Protein AF-A0A6C1BPA2-F1 (afdb_monomer_lite)

Sequence (101 aa):
MISVEEVKEFLKNADIPDAEVQKAISLAYGRFVRLTNIAPDESNPQHRQALIILAVLELASFINLYYRQNNAEFIRTKELTAEVERLLNLTPKGAVIWQTI

Secon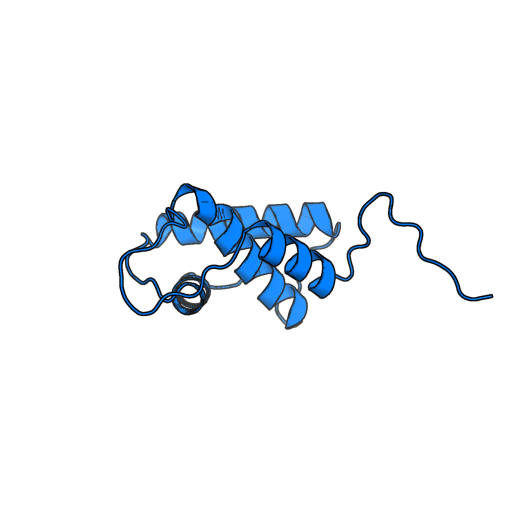dary structure (DSSP, 8-state):
---HHHHHHHHT---S-HHHHHHHHHHHHHHHHHHHSS---TTSHHHHHHHHHHHHHHTTTTS-----SSS-----HHHHHHHHHHHTTPPPTT-------

Radius of gyration: 14.93 Å; chains: 1; bounding box: 38×29×50 Å

Structure (mmCIF, N/CA/C/O backbone):
data_AF-A0A6C1BPA2-F1
#
_entry.id   AF-A0A6C1BPA2-F1
#
loop_
_atom_site.group_PDB
_atom_site.id
_atom_site.type_symbol
_atom_site.label_atom_id
_atom_site.label_alt_id
_atom_site.label_comp_id
_atom_site.label_asym_id
_atom_site.label_entity_id
_atom_site.label_seq_id
_atom_site.pdbx_PDB_ins_code
_atom_site.Cartn_x
_atom_site.Cartn_y
_atom_site.Cartn_z
_atom_site.occupancy
_atom_site.B_iso_or_equiv
_atom_site.auth_seq_id
_atom_site.auth_comp_id
_atom_site.auth_asym_id
_atom_site.auth_atom_id
_atom_site.pdbx_PDB_model_num
ATOM 1 N N . MET A 1 1 ? 6.851 9.181 0.665 1.00 80.50 1 MET A N 1
ATOM 2 C CA . MET A 1 1 ? 6.095 7.928 0.845 1.00 80.50 1 MET A CA 1
ATOM 3 C C . MET A 1 1 ? 4.632 8.315 0.924 1.00 80.50 1 MET A C 1
ATOM 5 O O . MET A 1 1 ? 4.382 9.447 1.325 1.00 80.50 1 MET A O 1
ATOM 9 N N . ILE A 1 2 ? 3.673 7.463 0.541 1.00 91.00 2 ILE A N 1
ATOM 10 C CA . ILE A 1 2 ? 2.253 7.802 0.777 1.00 91.00 2 ILE A CA 1
ATOM 11 C C . ILE A 1 2 ? 2.002 7.987 2.283 1.00 91.00 2 ILE A C 1
ATOM 13 O O . ILE A 1 2 ? 2.661 7.323 3.092 1.00 91.00 2 ILE A O 1
ATOM 17 N N . SER A 1 3 ? 1.110 8.901 2.656 1.00 93.25 3 SER A N 1
ATOM 18 C CA . SER A 1 3 ? 0.828 9.238 4.055 1.00 93.25 3 SER A CA 1
ATOM 19 C C . SER A 1 3 ? -0.328 8.423 4.643 1.00 93.25 3 SER A C 1
ATOM 21 O O . SER A 1 3 ? -1.109 7.792 3.928 1.00 93.25 3 SER A O 1
ATOM 23 N N . VAL A 1 4 ? -0.439 8.446 5.975 1.00 93.06 4 VAL A N 1
ATOM 24 C CA . VAL A 1 4 ? -1.571 7.856 6.705 1.00 93.06 4 VAL A CA 1
ATOM 25 C C . VAL A 1 4 ? -2.884 8.525 6.294 1.00 93.06 4 VAL A C 1
ATOM 27 O O . VAL A 1 4 ? -3.846 7.821 5.984 1.00 93.06 4 VAL A O 1
ATOM 30 N N . GLU A 1 5 ? -2.910 9.858 6.219 1.00 91.81 5 GLU A N 1
ATOM 31 C CA . GLU A 1 5 ? -4.064 10.640 5.765 1.00 91.81 5 GLU A CA 1
ATOM 32 C C . GLU A 1 5 ? -4.540 10.210 4.379 1.00 91.81 5 GLU A C 1
ATOM 34 O O . GLU A 1 5 ? -5.730 9.987 4.194 1.00 91.81 5 GLU A O 1
ATOM 39 N N . GLU A 1 6 ? -3.631 10.004 3.426 1.00 90.44 6 GLU A N 1
ATOM 40 C CA . GLU A 1 6 ? -3.996 9.617 2.057 1.00 90.44 6 GLU A CA 1
ATOM 41 C C . GLU A 1 6 ? -4.704 8.260 1.999 1.00 90.44 6 GLU A C 1
ATOM 43 O O . GLU A 1 6 ? -5.658 8.072 1.241 1.00 90.44 6 GLU A O 1
ATOM 48 N N . VAL A 1 7 ? -4.272 7.307 2.829 1.00 89.69 7 VAL A N 1
ATOM 49 C CA . VAL A 1 7 ? -4.921 5.993 2.932 1.00 89.69 7 VAL A CA 1
ATOM 50 C C . VAL A 1 7 ? -6.273 6.106 3.642 1.00 89.69 7 VAL A C 1
ATOM 52 O O . VAL A 1 7 ? -7.247 5.478 3.217 1.00 89.69 7 VAL A O 1
ATOM 55 N N . LYS A 1 8 ? -6.368 6.922 4.698 1.00 87.25 8 LYS A N 1
ATOM 56 C CA . LYS A 1 8 ? -7.624 7.162 5.427 1.00 87.25 8 LYS A CA 1
ATOM 57 C C . LYS A 1 8 ? -8.669 7.879 4.576 1.00 87.25 8 LYS A C 1
ATOM 59 O O . LYS A 1 8 ? -9.839 7.497 4.613 1.00 87.25 8 LYS A O 1
ATOM 64 N N . GLU A 1 9 ? -8.256 8.869 3.788 1.00 86.44 9 GLU A N 1
ATOM 65 C CA . GLU A 1 9 ? -9.107 9.572 2.825 1.00 86.44 9 GLU A CA 1
ATOM 66 C C . GLU A 1 9 ? -9.651 8.609 1.772 1.00 86.44 9 GLU A C 1
ATOM 68 O O . GLU A 1 9 ? -10.854 8.611 1.503 1.00 86.44 9 GLU A O 1
ATOM 73 N N . PHE A 1 10 ? -8.799 7.726 1.237 1.00 85.50 10 PHE A N 1
ATOM 74 C CA . PHE A 1 10 ? -9.229 6.700 0.288 1.00 85.50 10 PHE A CA 1
ATOM 75 C C . PHE A 1 10 ? -10.280 5.760 0.896 1.00 85.50 10 PHE A C 1
ATOM 77 O O . PHE A 1 10 ? -11.293 5.462 0.265 1.00 85.50 10 PHE A O 1
ATOM 84 N N . LEU A 1 11 ? -10.068 5.317 2.138 1.00 79.06 11 LEU A N 1
ATOM 85 C CA . LEU A 1 11 ? -11.011 4.461 2.863 1.00 79.06 11 LEU A CA 1
ATOM 86 C C . LEU A 1 11 ? -12.272 5.195 3.333 1.00 79.06 11 LEU A C 1
ATOM 88 O O . LEU A 1 11 ? -13.220 4.539 3.767 1.00 79.06 11 LEU A O 1
ATOM 92 N N . LYS A 1 12 ? -12.275 6.535 3.296 1.00 79.50 12 LYS A N 1
ATOM 93 C CA . LYS A 1 12 ? -13.271 7.390 3.960 1.00 79.50 12 LYS A CA 1
ATOM 94 C C . LYS A 1 12 ? -13.490 6.983 5.426 1.00 79.50 12 LYS A C 1
ATOM 96 O O . LYS A 1 12 ? -14.603 7.072 5.939 1.00 79.50 12 LYS A O 1
ATOM 101 N N . ASN A 1 13 ? -12.437 6.498 6.089 1.00 70.19 13 ASN A N 1
ATOM 102 C CA . ASN A 1 13 ? -12.502 5.952 7.441 1.00 70.19 13 ASN A CA 1
ATOM 103 C C . ASN A 1 13 ? -11.379 6.537 8.303 1.00 70.19 13 ASN A C 1
ATOM 105 O O . ASN A 1 13 ? -10.210 6.177 8.159 1.00 70.19 13 ASN A O 1
ATOM 109 N N . ALA A 1 14 ? -11.757 7.440 9.206 1.00 68.00 14 ALA A N 1
ATOM 110 C CA . ALA A 1 14 ? -10.832 8.117 10.108 1.00 68.00 14 ALA A CA 1
ATOM 111 C C . ALA A 1 14 ? -10.505 7.303 11.376 1.00 68.00 14 ALA A C 1
ATOM 113 O O . ALA A 1 14 ? -9.507 7.599 12.035 1.00 68.00 14 ALA A O 1
ATOM 114 N N . ASP A 1 15 ? -11.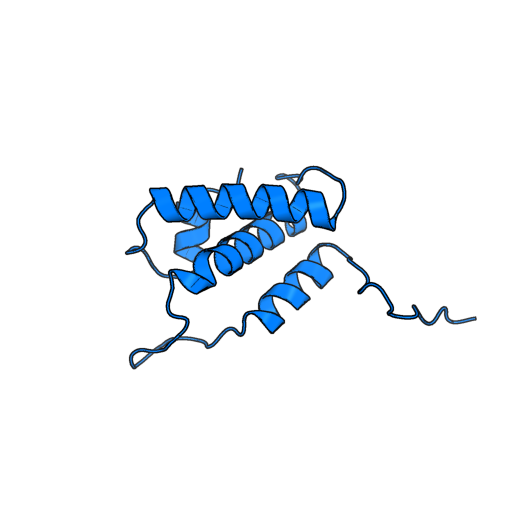295 6.269 11.689 1.00 80.25 15 ASP A N 1
ATOM 115 C CA . ASP A 1 15 ? -11.280 5.578 12.987 1.00 80.25 15 ASP A CA 1
ATOM 116 C C . ASP A 1 15 ? -10.176 4.514 13.108 1.00 80.25 15 ASP A C 1
ATOM 118 O O . ASP A 1 15 ? -9.936 3.971 14.187 1.00 80.25 15 ASP A O 1
ATOM 122 N N . ILE A 1 16 ? -9.479 4.200 12.012 1.00 83.69 16 ILE A N 1
ATOM 123 C CA . ILE A 1 16 ? -8.364 3.247 12.028 1.00 83.69 16 ILE A CA 1
ATOM 124 C C . ILE A 1 16 ? -7.166 3.897 12.743 1.00 83.69 16 ILE A C 1
ATOM 126 O O . ILE A 1 16 ? -6.776 5.005 12.365 1.00 83.69 16 ILE A O 1
ATOM 130 N N . PRO A 1 17 ? -6.537 3.240 13.735 1.00 90.31 17 PRO A N 1
ATOM 131 C CA . PRO A 1 17 ? -5.351 3.785 14.390 1.00 90.31 17 PRO A CA 1
ATOM 132 C C . PRO A 1 17 ? -4.215 4.051 13.394 1.00 90.31 17 PRO A C 1
ATOM 134 O O . PRO A 1 17 ? -3.877 3.179 12.592 1.00 90.31 17 PRO A O 1
ATOM 137 N N . ASP A 1 18 ? -3.575 5.219 13.487 1.00 92.56 18 ASP A N 1
ATOM 138 C CA . ASP A 1 18 ? -2.492 5.627 12.574 1.00 92.56 18 ASP A CA 1
ATOM 139 C C . ASP A 1 18 ? -1.352 4.606 12.527 1.00 92.56 18 ASP A C 1
ATOM 141 O O . ASP A 1 18 ? -0.786 4.350 11.469 1.00 92.56 18 ASP A O 1
ATOM 145 N N . ALA A 1 19 ? -1.055 3.965 13.660 1.00 93.00 19 ALA A N 1
ATOM 146 C CA . ALA A 1 19 ? -0.038 2.922 13.753 1.00 93.00 19 ALA A CA 1
ATOM 147 C C . ALA A 1 19 ? -0.339 1.711 12.848 1.00 93.00 19 ALA A C 1
ATOM 149 O O . ALA A 1 19 ? 0.575 1.162 12.231 1.00 93.00 19 ALA A O 1
ATOM 150 N N . GLU A 1 20 ? -1.609 1.314 12.724 1.00 91.44 20 GLU A N 1
ATOM 151 C CA . GLU A 1 20 ? -2.011 0.209 11.846 1.00 91.44 20 GLU A CA 1
ATOM 152 C C . GLU A 1 20 ? -1.966 0.627 10.376 1.00 91.44 20 GLU A C 1
ATOM 154 O O . GLU A 1 20 ? -1.485 -0.131 9.531 1.00 91.44 20 GLU A O 1
ATOM 159 N N . VAL A 1 21 ? -2.364 1.865 10.066 1.00 92.44 21 VAL A N 1
ATOM 160 C CA . VAL A 1 21 ? -2.230 2.416 8.709 1.00 92.44 21 VAL A CA 1
ATOM 161 C C . VAL A 1 21 ? -0.755 2.506 8.304 1.00 92.44 21 VAL A C 1
ATOM 163 O O . VAL A 1 21 ? -0.379 2.073 7.217 1.00 92.44 21 VAL A O 1
ATOM 166 N N . GLN A 1 22 ? 0.118 2.977 9.195 1.00 95.12 22 GLN A N 1
ATOM 167 C CA . GLN A 1 22 ? 1.556 3.083 8.944 1.00 95.12 22 GLN A CA 1
ATOM 168 C C . GLN A 1 22 ? 2.216 1.711 8.729 1.00 95.12 22 GLN A C 1
ATOM 170 O O . GLN A 1 22 ? 3.096 1.549 7.871 1.00 95.12 22 GLN A O 1
ATOM 175 N N . LYS A 1 23 ? 1.772 0.699 9.480 1.00 94.19 23 LYS A N 1
ATOM 176 C CA . LYS A 1 23 ? 2.184 -0.694 9.287 1.00 94.19 23 LYS A CA 1
ATOM 177 C C . LYS A 1 23 ? 1.728 -1.219 7.925 1.00 94.19 23 LYS A C 1
ATOM 179 O O . LYS A 1 23 ? 2.535 -1.816 7.213 1.00 94.19 23 LYS A O 1
ATOM 184 N N . ALA A 1 24 ? 0.486 -0.951 7.529 1.00 93.25 24 ALA A N 1
ATOM 185 C CA . ALA A 1 24 ? -0.035 -1.335 6.221 1.00 93.25 24 ALA A CA 1
ATOM 186 C C . ALA A 1 24 ? 0.722 -0.667 5.064 1.00 93.25 24 ALA A C 1
ATOM 188 O O . ALA A 1 24 ? 1.066 -1.342 4.097 1.00 93.25 24 ALA A O 1
ATOM 189 N N . ILE A 1 25 ? 1.078 0.616 5.189 1.00 95.25 25 ILE A N 1
ATOM 190 C CA . ILE A 1 25 ? 1.919 1.329 4.211 1.00 95.25 25 ILE A CA 1
ATOM 191 C C . ILE A 1 25 ? 3.284 0.640 4.059 1.00 95.25 25 ILE A C 1
ATOM 193 O O . ILE A 1 25 ? 3.758 0.424 2.943 1.00 95.25 25 ILE A O 1
ATOM 197 N N . SER A 1 26 ? 3.899 0.228 5.171 1.00 95.56 26 SER A N 1
ATOM 198 C CA . SER A 1 26 ? 5.189 -0.479 5.155 1.00 95.56 26 SER A CA 1
ATOM 199 C C . SER A 1 26 ? 5.092 -1.838 4.448 1.00 95.56 26 SER A C 1
ATOM 201 O O . SER A 1 26 ? 5.949 -2.194 3.634 1.00 95.56 26 SER A O 1
ATOM 203 N N . LEU A 1 27 ? 4.023 -2.593 4.718 1.00 94.94 27 LEU A N 1
ATOM 204 C CA . LEU A 1 27 ? 3.752 -3.875 4.061 1.00 94.94 27 LEU A CA 1
ATOM 205 C C . LEU A 1 27 ? 3.471 -3.701 2.563 1.00 94.94 27 LEU A C 1
ATOM 207 O O . LEU A 1 27 ? 4.005 -4.461 1.750 1.00 94.94 27 LEU A O 1
ATOM 211 N N . ALA A 1 28 ? 2.702 -2.675 2.198 1.00 94.88 28 ALA A N 1
ATOM 212 C CA . ALA A 1 28 ? 2.398 -2.317 0.820 1.00 94.88 28 ALA A CA 1
ATOM 213 C C . ALA A 1 28 ? 3.659 -1.972 0.027 1.00 94.88 28 ALA A C 1
ATOM 215 O O . ALA A 1 28 ? 3.826 -2.468 -1.086 1.00 94.88 28 ALA A O 1
ATOM 216 N N . TYR A 1 29 ? 4.583 -1.206 0.616 1.00 95.62 29 TYR A N 1
ATOM 217 C CA . TYR A 1 29 ? 5.880 -0.912 0.007 1.00 95.62 29 TYR A CA 1
ATOM 218 C C . TYR A 1 29 ? 6.663 -2.199 -0.277 1.00 95.62 29 TYR A C 1
ATOM 220 O O . TYR A 1 29 ? 7.096 -2.442 -1.404 1.00 95.62 29 TYR A O 1
ATOM 228 N N . GLY A 1 30 ? 6.787 -3.081 0.721 1.00 94.75 30 GLY A N 1
ATOM 229 C CA . GLY A 1 30 ? 7.464 -4.366 0.545 1.00 94.75 30 GLY A CA 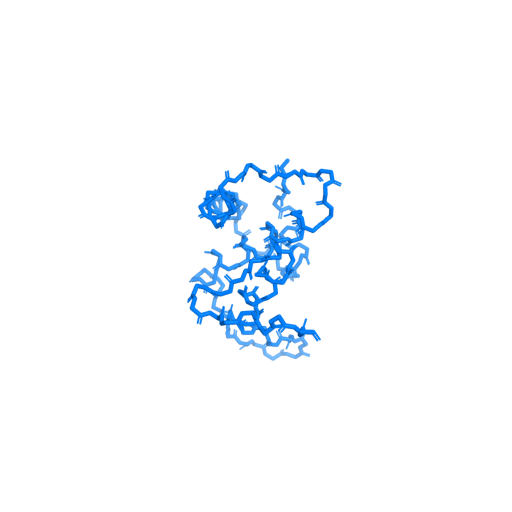1
ATOM 230 C C . GLY A 1 30 ? 6.791 -5.247 -0.512 1.00 94.75 30 GLY A C 1
ATOM 231 O O . GLY A 1 30 ? 7.465 -5.915 -1.297 1.00 94.75 30 GLY A O 1
ATOM 232 N N . ARG A 1 31 ? 5.457 -5.239 -0.573 1.00 93.31 31 ARG A N 1
ATOM 233 C CA . ARG A 1 31 ? 4.693 -5.981 -1.579 1.00 93.31 31 ARG A CA 1
ATOM 234 C C . ARG A 1 31 ? 4.877 -5.412 -2.980 1.00 93.31 31 ARG A C 1
ATOM 236 O O . ARG A 1 31 ? 5.061 -6.203 -3.899 1.00 93.31 31 ARG A O 1
ATOM 243 N N . PHE A 1 32 ? 4.889 -4.092 -3.135 1.00 94.62 32 PHE A N 1
ATOM 244 C CA . PHE A 1 32 ? 5.182 -3.428 -4.401 1.00 94.62 32 PHE A CA 1
ATOM 245 C C . PHE A 1 32 ? 6.533 -3.885 -4.949 1.00 94.62 32 PHE A C 1
ATOM 247 O O . PHE A 1 32 ? 6.596 -4.399 -6.062 1.00 94.62 32 PHE A O 1
ATOM 254 N N . VAL A 1 33 ? 7.592 -3.791 -4.135 1.00 94.56 33 VAL A N 1
ATOM 255 C CA . VAL A 1 33 ? 8.949 -4.187 -4.542 1.00 94.56 33 VAL A CA 1
ATOM 256 C C . VAL A 1 33 ? 8.994 -5.659 -4.956 1.00 94.56 33 VAL A C 1
ATOM 258 O O . VAL A 1 33 ? 9.615 -5.995 -5.958 1.00 94.56 33 VAL A O 1
ATOM 261 N N . ARG A 1 34 ? 8.293 -6.552 -4.243 1.00 92.00 34 ARG A N 1
ATOM 262 C CA . ARG A 1 34 ? 8.203 -7.977 -4.623 1.00 92.00 34 ARG A CA 1
ATOM 263 C C . ARG A 1 34 ? 7.464 -8.216 -5.941 1.00 92.00 34 ARG A C 1
ATOM 265 O O . ARG A 1 34 ? 7.747 -9.205 -6.611 1.00 92.00 34 ARG A O 1
ATOM 272 N N . LEU A 1 35 ? 6.486 -7.377 -6.276 1.00 88.94 35 LEU A N 1
ATOM 273 C CA . LEU A 1 35 ? 5.699 -7.509 -7.502 1.00 88.94 35 LEU A CA 1
ATOM 274 C C . LEU A 1 35 ? 6.456 -6.988 -8.727 1.00 88.94 35 LEU A C 1
ATOM 276 O O . LEU A 1 35 ? 6.383 -7.601 -9.788 1.00 88.94 35 LEU A O 1
ATOM 280 N N . THR A 1 36 ? 7.184 -5.881 -8.579 1.00 89.88 36 THR A N 1
ATOM 281 C CA . THR A 1 36 ? 7.782 -5.139 -9.701 1.00 89.88 36 THR A CA 1
ATOM 282 C C . THR A 1 36 ? 9.301 -5.288 -9.804 1.00 89.88 36 THR A C 1
ATOM 284 O O . THR A 1 36 ? 9.876 -4.942 -10.832 1.00 89.88 36 THR A O 1
ATOM 287 N N . ASN A 1 37 ? 9.963 -5.803 -8.762 1.00 91.62 37 ASN A N 1
ATOM 288 C CA . ASN A 1 37 ? 11.422 -5.804 -8.581 1.00 91.62 37 ASN A CA 1
ATOM 289 C C . ASN A 1 37 ? 12.070 -4.407 -8.592 1.00 91.62 37 ASN A C 1
ATOM 291 O O . ASN A 1 37 ? 13.283 -4.297 -8.764 1.00 91.62 37 ASN A O 1
ATOM 295 N N . ILE A 1 38 ? 11.290 -3.342 -8.391 1.00 92.44 38 ILE A N 1
ATOM 296 C CA . ILE A 1 38 ? 11.785 -1.963 -8.322 1.00 92.44 38 ILE A CA 1
ATOM 297 C C . ILE A 1 38 ? 11.194 -1.233 -7.117 1.00 92.44 38 ILE A C 1
ATOM 299 O O . ILE A 1 38 ? 10.120 -1.577 -6.619 1.00 92.44 38 ILE A O 1
ATOM 303 N N . ALA A 1 39 ? 11.895 -0.199 -6.653 1.00 93.12 39 ALA A N 1
ATOM 304 C CA . ALA A 1 39 ? 11.339 0.721 -5.671 1.00 93.12 39 ALA A CA 1
ATOM 305 C C . ALA A 1 39 ? 10.172 1.517 -6.294 1.00 93.12 39 ALA A C 1
ATOM 307 O O . ALA A 1 39 ? 10.248 1.883 -7.471 1.00 93.12 39 ALA A O 1
ATOM 308 N N . PRO A 1 40 ? 9.103 1.805 -5.533 1.00 92.00 40 PRO A N 1
ATOM 309 C CA . PRO A 1 40 ? 8.081 2.744 -5.968 1.00 92.00 40 PRO A CA 1
ATOM 310 C C . PRO A 1 40 ? 8.686 4.121 -6.248 1.00 92.00 40 PRO A C 1
ATOM 312 O O . PRO A 1 40 ? 9.567 4.585 -5.528 1.00 92.00 40 PRO A O 1
ATOM 315 N N . ASP A 1 41 ? 8.148 4.781 -7.267 1.00 92.62 41 ASP A N 1
ATOM 316 C CA . ASP A 1 41 ? 8.498 6.150 -7.638 1.00 92.62 41 ASP A CA 1
ATOM 317 C C . ASP A 1 41 ? 7.312 7.028 -7.268 1.00 92.62 41 ASP A C 1
ATOM 319 O O . ASP A 1 41 ? 6.226 6.888 -7.822 1.00 92.62 41 ASP A O 1
ATOM 323 N N . GLU A 1 42 ? 7.503 7.903 -6.296 1.00 82.62 42 GLU A N 1
ATOM 324 C CA . GLU A 1 42 ? 6.427 8.725 -5.748 1.00 82.62 42 GLU A CA 1
ATOM 325 C C . GLU A 1 42 ? 6.010 9.859 -6.679 1.00 82.62 42 GLU A C 1
ATOM 327 O O . GLU A 1 42 ? 4.901 10.378 -6.549 1.00 82.62 42 GLU A O 1
ATOM 332 N N . SER A 1 43 ? 6.874 10.217 -7.633 1.00 88.81 43 SER A N 1
ATOM 333 C CA . SER A 1 43 ? 6.541 11.173 -8.685 1.00 88.81 43 SER A CA 1
ATOM 334 C C . SER A 1 43 ? 5.649 10.554 -9.762 1.00 88.81 43 SER A C 1
ATOM 336 O O . SER A 1 43 ? 4.951 11.279 -10.470 1.00 88.81 43 SER A O 1
ATOM 338 N N . ASN A 1 44 ? 5.614 9.218 -9.852 1.00 92.50 44 ASN A N 1
ATOM 339 C CA . ASN A 1 44 ? 4.745 8.492 -10.764 1.00 92.50 44 ASN A CA 1
ATOM 340 C C . ASN A 1 44 ? 3.346 8.291 -10.135 1.00 92.50 44 ASN A C 1
ATOM 342 O O . ASN A 1 44 ? 3.200 7.530 -9.169 1.00 92.50 44 ASN A O 1
ATOM 346 N N . PRO A 1 45 ? 2.281 8.888 -10.709 1.00 91.56 45 PRO A N 1
ATOM 347 C CA . PRO A 1 45 ? 0.926 8.767 -10.172 1.00 91.56 45 PRO A CA 1
ATOM 348 C C . PRO A 1 45 ? 0.417 7.322 -10.083 1.00 91.56 45 PRO A C 1
ATOM 350 O O . PRO A 1 45 ? -0.321 6.991 -9.157 1.00 91.56 45 PRO A O 1
ATOM 353 N N . GLN A 1 46 ? 0.829 6.445 -11.005 1.00 91.50 46 GLN A N 1
ATOM 354 C CA . GLN A 1 46 ? 0.406 5.040 -11.026 1.00 91.50 46 GLN A CA 1
ATOM 355 C C . GLN A 1 46 ? 1.039 4.253 -9.881 1.00 91.50 46 GLN A C 1
ATOM 357 O O . GLN A 1 46 ? 0.351 3.493 -9.203 1.00 91.50 46 GLN A O 1
ATOM 362 N N . HIS A 1 47 ? 2.331 4.471 -9.619 1.00 94.06 47 HIS A N 1
ATOM 363 C CA . HIS A 1 47 ? 3.024 3.847 -8.490 1.00 94.06 47 HIS A CA 1
ATOM 364 C C . HIS A 1 47 ? 2.401 4.289 -7.166 1.00 94.06 47 HIS A C 1
ATOM 366 O O . HIS A 1 47 ? 2.136 3.467 -6.289 1.00 94.06 47 HIS A O 1
ATOM 372 N N . ARG A 1 48 ? 2.105 5.585 -7.051 1.00 94.06 48 ARG A N 1
ATOM 373 C CA . ARG A 1 48 ? 1.461 6.177 -5.881 1.00 94.06 48 ARG A CA 1
ATOM 374 C C . ARG A 1 48 ? 0.064 5.596 -5.637 1.00 94.06 48 ARG A C 1
ATOM 376 O O . ARG A 1 48 ? -0.235 5.169 -4.525 1.00 94.06 48 ARG A O 1
ATOM 383 N N . GLN A 1 49 ? -0.768 5.513 -6.675 1.00 92.62 49 GLN A N 1
ATOM 384 C CA . GLN A 1 49 ? -2.106 4.926 -6.581 1.00 92.62 49 GLN A CA 1
ATOM 385 C C . GLN A 1 49 ? -2.053 3.425 -6.258 1.00 92.62 49 GLN A C 1
ATOM 387 O O . GLN A 1 49 ? -2.801 2.953 -5.403 1.00 92.62 49 GLN A O 1
ATOM 392 N N . ALA A 1 50 ? -1.136 2.681 -6.880 1.00 93.56 50 ALA A N 1
ATOM 393 C CA . ALA A 1 50 ? -0.935 1.265 -6.590 1.00 93.56 50 ALA A CA 1
ATOM 394 C C . ALA A 1 50 ? -0.515 1.032 -5.132 1.00 93.56 50 ALA A C 1
ATOM 396 O O . ALA A 1 50 ? -1.012 0.105 -4.497 1.00 93.56 50 ALA A O 1
ATOM 397 N N . LEU A 1 51 ? 0.348 1.888 -4.573 1.00 94.69 51 LEU A N 1
ATOM 398 C CA . LEU A 1 51 ? 0.722 1.827 -3.159 1.00 94.69 51 LEU A CA 1
ATOM 399 C C . LEU A 1 51 ? -0.470 2.062 -2.225 1.00 94.69 51 LEU A C 1
ATOM 401 O O . LEU A 1 51 ? -0.595 1.339 -1.238 1.00 94.69 51 LEU A O 1
ATOM 405 N N . ILE A 1 52 ? -1.3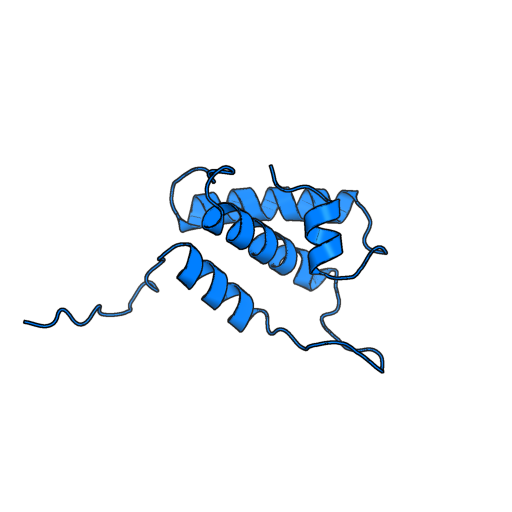52 3.020 -2.534 1.00 92.75 52 ILE A N 1
ATOM 406 C CA . ILE A 1 52 ? -2.565 3.274 -1.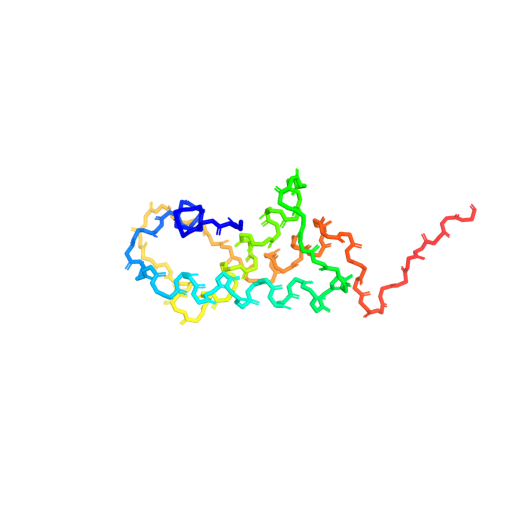735 1.00 92.75 52 ILE A CA 1
ATOM 407 C C . ILE A 1 52 ? -3.463 2.035 -1.749 1.00 92.75 52 ILE A C 1
ATOM 409 O O . ILE A 1 52 ? -3.878 1.555 -0.695 1.00 92.75 52 ILE A O 1
ATOM 413 N N . ILE A 1 53 ? -3.705 1.464 -2.932 1.00 91.56 53 ILE A N 1
ATOM 414 C CA . ILE A 1 53 ? -4.545 0.270 -3.070 1.00 91.56 53 ILE A CA 1
ATOM 415 C C . ILE A 1 53 ? -3.924 -0.935 -2.350 1.00 91.56 53 ILE A C 1
ATOM 417 O O . ILE A 1 53 ? -4.629 -1.687 -1.675 1.00 91.56 53 ILE A O 1
ATOM 421 N N . LEU A 1 54 ? -2.605 -1.116 -2.448 1.00 92.75 54 LEU A N 1
ATOM 422 C CA . LEU A 1 54 ? -1.896 -2.156 -1.708 1.00 92.75 54 LEU A CA 1
ATOM 423 C C . LEU A 1 54 ? -2.019 -1.947 -0.195 1.00 92.75 54 LEU A C 1
ATOM 425 O O . LEU A 1 54 ? -2.313 -2.906 0.506 1.00 92.75 54 LEU A O 1
ATOM 429 N N . ALA A 1 55 ? -1.872 -0.723 0.316 1.00 92.38 55 ALA A N 1
ATOM 430 C CA . ALA A 1 55 ? -2.031 -0.442 1.745 1.00 92.38 55 ALA A CA 1
ATOM 431 C C . ALA A 1 55 ? -3.448 -0.775 2.237 1.00 92.38 55 ALA A C 1
ATOM 433 O O . ALA A 1 55 ? -3.611 -1.402 3.281 1.00 92.38 55 ALA A O 1
ATOM 434 N N . VAL A 1 56 ? -4.471 -0.451 1.445 1.00 88.94 56 VAL A N 1
ATOM 435 C CA . VAL A 1 56 ? -5.863 -0.836 1.720 1.00 88.94 56 VAL A CA 1
ATOM 436 C C . VAL A 1 56 ? -6.037 -2.355 1.751 1.00 88.94 56 VAL A C 1
ATOM 438 O O . VAL A 1 56 ? -6.710 -2.880 2.637 1.00 88.94 56 VAL A O 1
ATOM 441 N N . LEU A 1 57 ? -5.404 -3.077 0.822 1.00 87.69 57 LEU A N 1
ATOM 442 C CA . LEU A 1 57 ? -5.413 -4.542 0.811 1.00 87.69 57 LEU A CA 1
ATOM 443 C C . LEU A 1 57 ? -4.752 -5.141 2.057 1.00 87.69 57 LEU A C 1
ATOM 445 O O . LEU A 1 57 ? -5.249 -6.137 2.575 1.00 87.69 57 LEU A O 1
ATOM 449 N N . GLU A 1 58 ? -3.669 -4.546 2.555 1.00 89.81 58 GLU A N 1
ATOM 450 C CA . GLU A 1 58 ? -3.013 -4.998 3.790 1.00 89.81 58 GLU A CA 1
ATOM 451 C C . GLU A 1 58 ? -3.865 -4.709 5.041 1.00 89.81 58 GLU A C 1
ATOM 453 O O . GLU A 1 58 ? -3.773 -5.431 6.033 1.00 89.81 58 GLU A O 1
ATOM 458 N N . LEU A 1 59 ? -4.754 -3.710 4.984 1.00 86.38 59 LEU A N 1
ATOM 459 C CA . LEU A 1 59 ? -5.738 -3.435 6.034 1.00 86.38 59 LEU A CA 1
ATOM 460 C C . LEU A 1 59 ? -6.968 -4.350 5.968 1.00 86.38 59 LEU A C 1
ATOM 462 O O . LEU A 1 59 ? -7.748 -4.340 6.913 1.00 86.38 59 LEU A O 1
ATOM 466 N N . ALA A 1 60 ? -7.151 -5.167 4.924 1.00 75.75 60 ALA A N 1
ATOM 467 C CA . ALA A 1 60 ? -8.371 -5.957 4.695 1.00 75.75 60 ALA A CA 1
ATOM 468 C C . ALA A 1 60 ? -8.759 -6.927 5.834 1.00 75.75 60 ALA A C 1
ATOM 470 O O . ALA A 1 60 ? -9.900 -7.377 5.889 1.00 75.75 60 ALA A O 1
ATOM 471 N N . SER A 1 61 ? -7.828 -7.281 6.725 1.00 67.88 61 SER A N 1
ATOM 472 C CA . SER A 1 61 ? -8.095 -8.066 7.941 1.00 67.88 61 SER A CA 1
ATOM 473 C C . SER A 1 61 ? -8.519 -7.211 9.145 1.00 67.88 61 SER A C 1
ATOM 475 O O . SER A 1 61 ? -9.160 -7.721 10.060 1.00 67.88 61 SER A O 1
ATOM 477 N N . PHE A 1 62 ? -8.159 -5.925 9.143 1.00 63.97 62 PHE A N 1
ATOM 478 C CA . PHE A 1 62 ? -8.459 -4.923 10.170 1.00 63.97 62 PHE A CA 1
ATOM 479 C C . PHE A 1 62 ? -9.778 -4.203 9.907 1.00 63.97 62 PHE A C 1
ATOM 481 O O . PHE A 1 62 ? -10.596 -4.016 10.806 1.00 63.97 62 PHE A O 1
ATOM 488 N N . ILE A 1 63 ? -10.002 -3.820 8.654 1.00 65.44 63 ILE A N 1
ATOM 489 C CA . ILE A 1 63 ? -11.321 -3.444 8.175 1.00 65.44 63 ILE A CA 1
ATOM 490 C C . ILE A 1 63 ? -12.057 -4.743 7.883 1.00 65.44 63 ILE A C 1
ATOM 492 O O . ILE A 1 63 ? -11.786 -5.409 6.890 1.00 65.44 63 ILE A O 1
ATOM 496 N N . ASN A 1 64 ? -13.019 -5.109 8.732 1.00 54.06 64 ASN A N 1
ATOM 497 C CA . ASN A 1 64 ? -14.088 -5.986 8.273 1.00 54.06 64 ASN A CA 1
ATOM 498 C C . ASN A 1 64 ? -14.659 -5.303 7.025 1.00 54.06 64 ASN A C 1
ATOM 500 O O . ASN A 1 64 ? -15.361 -4.301 7.150 1.00 54.06 64 ASN A O 1
ATOM 504 N N . LEU A 1 65 ? -14.334 -5.799 5.827 1.00 51.75 65 LEU A N 1
ATOM 505 C CA . LEU A 1 65 ? -14.981 -5.412 4.571 1.00 51.75 65 LEU A CA 1
ATOM 506 C C . LEU A 1 65 ? -16.423 -5.957 4.596 1.00 51.75 65 LEU A C 1
ATOM 508 O O . LEU A 1 65 ? -16.824 -6.780 3.782 1.00 51.75 65 LEU A O 1
ATOM 512 N N . TYR A 1 66 ? -17.187 -5.545 5.606 1.00 42.34 66 TYR A N 1
ATOM 513 C CA . TYR A 1 66 ? -18.563 -5.901 5.876 1.00 42.34 66 TYR A CA 1
ATOM 514 C C . TYR A 1 66 ? -19.303 -4.636 6.301 1.00 42.34 66 TYR A C 1
ATOM 516 O O . TYR A 1 66 ? -18.932 -3.921 7.228 1.00 42.34 66 TYR A O 1
ATOM 524 N N . TYR A 1 67 ? -20.359 -4.378 5.547 1.00 43.69 67 TYR A N 1
ATOM 525 C CA . TYR A 1 67 ? -21.213 -3.207 5.579 1.00 43.69 67 TYR A CA 1
ATOM 526 C C . TYR A 1 67 ? -21.933 -2.993 6.917 1.00 43.69 67 TYR A C 1
ATOM 528 O O . TYR A 1 67 ? -22.482 -3.931 7.498 1.00 43.69 67 TYR A O 1
ATOM 536 N N . ARG A 1 68 ? -22.072 -1.721 7.314 1.00 35.12 68 ARG A N 1
ATOM 537 C CA . ARG A 1 68 ? -23.221 -1.236 8.090 1.00 35.12 68 ARG A CA 1
ATOM 538 C C . ARG A 1 68 ? -23.936 -0.152 7.273 1.00 35.12 68 ARG A C 1
ATOM 540 O O . ARG A 1 68 ? -23.299 0.649 6.600 1.00 35.12 68 ARG A O 1
ATOM 547 N N . GLN A 1 69 ? -25.264 -0.193 7.313 1.00 37.31 69 GLN A N 1
ATOM 548 C CA . GLN A 1 69 ? -26.218 0.560 6.492 1.00 37.31 69 GLN A CA 1
ATOM 549 C C . GLN A 1 69 ? -25.923 2.060 6.302 1.00 37.31 69 GLN A C 1
ATOM 551 O O . GLN A 1 69 ? -25.997 2.813 7.266 1.00 37.31 69 GLN A O 1
ATOM 556 N N . ASN A 1 70 ? -25.662 2.467 5.044 1.00 40.97 70 ASN A N 1
ATOM 557 C CA . ASN A 1 70 ? -26.449 3.445 4.253 1.00 40.97 70 ASN A CA 1
ATOM 558 C C . ASN A 1 70 ? -25.686 4.290 3.209 1.00 40.97 70 ASN A C 1
ATOM 560 O O . ASN A 1 70 ? -26.328 5.143 2.612 1.00 40.97 70 ASN A O 1
ATOM 564 N N . ASN A 1 71 ? -24.388 4.082 2.928 1.00 48.44 71 ASN A N 1
ATOM 565 C CA . ASN A 1 71 ? -23.693 4.781 1.816 1.00 48.44 71 ASN A CA 1
ATOM 566 C C . ASN A 1 71 ? -22.274 4.230 1.514 1.00 48.44 71 ASN A C 1
ATOM 568 O O . ASN A 1 71 ? -21.313 4.990 1.420 1.00 48.44 71 ASN A O 1
ATOM 572 N N . ALA A 1 72 ? -22.098 2.910 1.404 1.00 53.19 72 ALA A N 1
ATOM 573 C CA . ALA A 1 72 ? -20.771 2.318 1.186 1.00 53.19 72 ALA A CA 1
ATOM 574 C C . ALA A 1 72 ? -20.725 1.446 -0.076 1.00 53.19 72 ALA A C 1
ATOM 576 O O . ALA A 1 72 ? -21.563 0.566 -0.268 1.00 53.19 72 ALA A O 1
ATOM 577 N N . GLU A 1 73 ? -19.729 1.703 -0.923 1.00 54.16 73 GLU A N 1
ATOM 578 C CA . GLU A 1 73 ? -19.405 0.892 -2.094 1.00 54.16 73 GLU A CA 1
ATOM 579 C C . GLU A 1 73 ? -18.658 -0.372 -1.650 1.00 54.16 73 GLU A C 1
ATOM 581 O O . GLU A 1 73 ? -17.685 -0.314 -0.897 1.00 54.16 73 GLU A O 1
ATOM 586 N N . PHE A 1 74 ? -19.123 -1.536 -2.107 1.00 55.75 74 PHE A N 1
ATOM 587 C CA . PHE A 1 74 ? -18.416 -2.795 -1.904 1.00 55.75 74 PHE A CA 1
ATOM 588 C C . PHE A 1 74 ? -17.273 -2.886 -2.905 1.00 55.75 74 PHE A C 1
ATOM 590 O O . PHE A 1 74 ? -17.512 -3.049 -4.099 1.00 55.75 74 PHE A O 1
ATOM 597 N N . ILE A 1 75 ? -16.041 -2.845 -2.412 1.00 63.38 75 ILE A N 1
ATOM 598 C CA . ILE A 1 75 ? -14.867 -3.115 -3.233 1.00 63.38 75 ILE A CA 1
ATOM 599 C C . ILE A 1 75 ? -14.334 -4.495 -2.857 1.00 63.38 75 ILE A C 1
ATOM 601 O O . ILE A 1 75 ? -13.929 -4.737 -1.717 1.00 63.38 75 ILE A O 1
ATOM 605 N N . ARG A 1 76 ? -14.329 -5.427 -3.814 1.00 67.06 76 ARG A N 1
ATOM 606 C CA . ARG A 1 76 ? -13.777 -6.768 -3.583 1.00 67.06 76 ARG A CA 1
ATOM 607 C C . ARG A 1 76 ? -12.252 -6.703 -3.635 1.00 67.06 76 ARG A C 1
ATOM 609 O O . ARG A 1 76 ? -11.680 -6.148 -4.567 1.00 67.06 76 ARG A O 1
ATOM 616 N N . THR A 1 77 ? -11.566 -7.355 -2.697 1.00 71.75 77 THR A N 1
ATOM 617 C CA . THR A 1 77 ? -10.086 -7.419 -2.663 1.00 71.75 77 THR A CA 1
ATOM 618 C C . THR A 1 77 ? -9.474 -7.942 -3.970 1.00 71.75 77 THR A C 1
ATOM 620 O O . THR A 1 77 ? -8.393 -7.515 -4.376 1.00 71.75 77 THR A O 1
ATOM 623 N N . LYS A 1 78 ? -10.187 -8.829 -4.676 1.00 74.06 78 LYS A N 1
ATOM 624 C CA . LYS A 1 78 ? -9.809 -9.301 -6.014 1.00 74.06 78 LYS A CA 1
ATOM 625 C C . LYS A 1 78 ? -9.789 -8.176 -7.057 1.00 74.06 78 LYS A C 1
ATOM 627 O O . LYS A 1 78 ? -8.881 -8.148 -7.879 1.00 74.06 78 LYS A O 1
ATOM 632 N N . GLU A 1 79 ? -10.756 -7.261 -7.021 1.00 77.75 79 GLU A N 1
ATOM 633 C CA . GLU A 1 79 ? -10.836 -6.120 -7.947 1.00 77.75 79 GLU A CA 1
ATOM 634 C C . GLU A 1 79 ? -9.705 -5.124 -7.670 1.00 77.75 79 GLU A C 1
ATOM 636 O O . GLU A 1 79 ? -9.033 -4.694 -8.601 1.00 77.75 79 GLU A O 1
ATOM 641 N N . LEU A 1 80 ? -9.405 -4.856 -6.393 1.00 80.94 80 LEU A N 1
ATOM 642 C CA . LEU A 1 80 ? -8.248 -4.038 -6.005 1.00 80.94 80 LEU A CA 1
ATOM 643 C C . LEU A 1 80 ? -6.919 -4.648 -6.451 1.00 80.94 80 LEU A C 1
ATOM 645 O O . LEU A 1 80 ? -6.037 -3.937 -6.921 1.00 80.94 80 LEU A O 1
ATOM 649 N N . THR A 1 81 ? -6.769 -5.966 -6.316 1.00 83.75 81 THR A N 1
ATOM 650 C CA . THR A 1 81 ? -5.546 -6.653 -6.749 1.00 83.75 81 THR A CA 1
ATOM 651 C C . THR A 1 81 ? -5.374 -6.554 -8.266 1.00 83.75 81 THR A C 1
ATOM 653 O O . THR A 1 81 ? -4.289 -6.216 -8.727 1.00 83.75 81 THR A O 1
ATOM 656 N N . ALA A 1 82 ? -6.446 -6.771 -9.034 1.00 83.56 82 ALA A N 1
ATOM 657 C CA . ALA A 1 82 ? -6.417 -6.629 -10.489 1.00 83.56 82 ALA A CA 1
ATOM 658 C C . ALA A 1 82 ? -6.111 -5.186 -10.930 1.00 83.56 82 ALA A C 1
ATOM 660 O O . ALA A 1 82 ? -5.384 -4.974 -11.898 1.00 83.56 82 ALA A O 1
ATOM 661 N N . GLU A 1 83 ? -6.621 -4.187 -10.207 1.00 84.75 83 GLU A N 1
ATOM 662 C CA . GLU A 1 83 ? -6.324 -2.783 -10.495 1.00 84.75 83 GLU A CA 1
ATOM 663 C C . GLU A 1 83 ? -4.857 -2.434 -10.217 1.00 84.75 83 GLU A C 1
ATOM 665 O O . GLU A 1 83 ? -4.234 -1.731 -11.011 1.00 84.75 83 GLU A O 1
ATOM 670 N N . VAL A 1 84 ? -4.264 -2.972 -9.146 1.00 88.75 84 VAL A N 1
ATOM 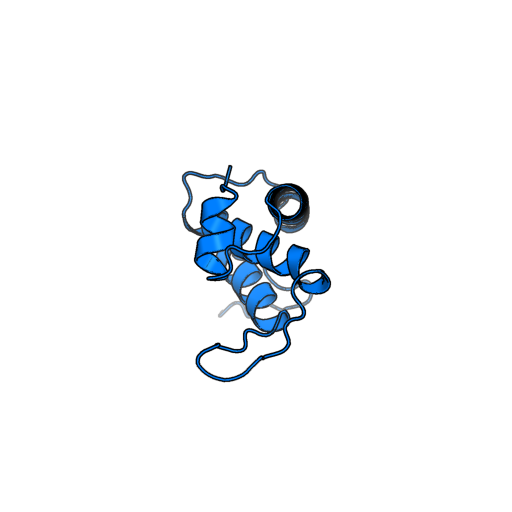671 C CA . VAL A 1 84 ? -2.817 -2.844 -8.897 1.00 88.75 84 VAL A CA 1
ATOM 672 C C . VAL A 1 84 ? -2.016 -3.473 -10.032 1.00 88.75 84 VAL A C 1
ATOM 674 O O . VAL A 1 84 ? -1.071 -2.860 -10.520 1.00 88.75 84 VAL A O 1
ATOM 677 N N . GLU A 1 85 ? -2.394 -4.668 -10.483 1.00 87.44 85 GLU A N 1
ATOM 678 C CA . GLU A 1 85 ? -1.733 -5.325 -11.614 1.00 87.44 85 GLU A CA 1
ATOM 679 C C . GLU A 1 85 ? -1.817 -4.474 -12.886 1.00 87.44 85 GLU A C 1
ATOM 681 O O . GLU A 1 85 ? -0.801 -4.265 -13.548 1.00 87.44 85 GLU A O 1
ATOM 686 N N . ARG A 1 86 ? -2.990 -3.900 -13.181 1.00 88.62 86 ARG A N 1
ATOM 687 C CA . ARG A 1 86 ? -3.195 -2.990 -14.316 1.00 88.62 86 ARG A CA 1
ATOM 688 C C . ARG A 1 86 ? -2.334 -1.729 -14.209 1.00 88.62 86 ARG A C 1
ATOM 690 O O . ARG A 1 86 ? -1.691 -1.355 -15.187 1.00 88.62 86 ARG A O 1
ATOM 697 N N . LEU A 1 87 ? -2.321 -1.072 -13.046 1.00 88.75 87 LEU A N 1
ATOM 698 C CA . LEU A 1 87 ? -1.546 0.152 -12.802 1.00 88.75 87 LEU A CA 1
ATOM 699 C C . LEU A 1 87 ? -0.042 -0.080 -12.938 1.00 88.75 87 LEU A C 1
ATOM 701 O O . LEU A 1 87 ? 0.672 0.789 -13.423 1.00 88.75 87 LEU A O 1
ATOM 705 N N . LEU A 1 88 ? 0.428 -1.249 -12.513 1.00 88.00 88 LEU A N 1
ATOM 706 C CA . LEU A 1 88 ? 1.840 -1.619 -12.545 1.00 88.00 88 LEU A CA 1
ATOM 707 C C . LEU A 1 88 ? 2.239 -2.350 -13.829 1.00 88.00 88 LEU A C 1
ATOM 709 O O . LEU A 1 88 ? 3.371 -2.822 -13.933 1.00 88.00 88 LEU A O 1
ATOM 713 N N . ASN A 1 89 ? 1.320 -2.448 -14.794 1.00 86.56 89 ASN A N 1
ATOM 714 C CA . ASN A 1 89 ? 1.499 -3.188 -16.039 1.00 86.56 89 ASN A CA 1
ATOM 715 C C . ASN A 1 89 ? 2.035 -4.618 -15.802 1.00 86.56 89 ASN A C 1
ATOM 717 O O . ASN A 1 89 ? 2.874 -5.132 -16.546 1.00 86.56 89 ASN A O 1
ATOM 721 N N . LEU A 1 90 ? 1.575 -5.255 -14.722 1.00 84.56 90 LEU A N 1
ATOM 722 C CA . LEU A 1 90 ? 1.956 -6.611 -14.359 1.00 84.56 90 LEU A CA 1
ATOM 723 C C . LEU A 1 90 ? 1.140 -7.579 -15.202 1.00 84.56 90 LEU A C 1
ATOM 725 O O . LEU A 1 90 ? -0.087 -7.610 -15.151 1.00 84.56 90 LEU A O 1
ATOM 729 N N . THR A 1 91 ? 1.834 -8.404 -15.976 1.00 71.81 91 THR A N 1
ATOM 730 C CA . THR A 1 91 ? 1.183 -9.522 -16.654 1.00 71.81 91 THR A CA 1
ATOM 731 C C . THR A 1 91 ? 0.969 -10.647 -15.637 1.00 71.81 91 THR A C 1
ATOM 733 O O . THR A 1 91 ? 1.934 -11.031 -14.964 1.00 71.81 91 THR A O 1
ATOM 736 N N . PRO A 1 92 ? -0.245 -11.214 -15.511 1.00 60.88 92 PRO A N 1
ATOM 737 C CA . PRO A 1 92 ? -0.465 -12.383 -14.671 1.00 60.88 92 PRO A CA 1
ATOM 738 C C . PRO A 1 92 ? 0.506 -13.496 -15.074 1.00 60.88 92 PRO A C 1
ATOM 740 O O . PRO A 1 92 ? 0.615 -13.833 -16.256 1.00 60.88 92 PRO A O 1
ATOM 743 N N . LYS A 1 93 ? 1.227 -14.082 -14.111 1.00 50.94 93 LYS A N 1
ATOM 744 C CA . LYS A 1 93 ? 2.135 -15.203 -14.395 1.00 50.94 93 LYS A CA 1
ATOM 745 C C . LYS A 1 93 ? 1.316 -16.371 -14.965 1.00 50.94 93 LYS A C 1
ATOM 747 O O . LYS A 1 93 ? 0.545 -16.986 -14.237 1.00 50.94 93 LYS A O 1
ATOM 752 N N . GLY A 1 94 ? 1.477 -16.650 -16.262 1.00 50.25 94 GLY A N 1
ATOM 753 C CA . GLY A 1 94 ? 0.729 -17.679 -16.999 1.00 50.25 94 GLY A CA 1
ATOM 754 C C . GLY A 1 94 ? -0.271 -17.150 -18.036 1.00 50.25 94 GLY A C 1
ATOM 755 O O . GLY A 1 94 ? -0.848 -17.949 -18.768 1.00 50.25 94 GLY A O 1
ATOM 756 N N . ALA A 1 95 ? -0.464 -15.832 -18.147 1.00 51.62 95 ALA A N 1
ATOM 757 C CA . ALA A 1 95 ? -1.229 -15.250 -19.245 1.00 51.62 95 ALA A CA 1
ATOM 758 C C . ALA A 1 95 ? -0.368 -15.197 -20.519 1.00 51.62 95 ALA A C 1
ATOM 760 O O . ALA A 1 95 ? 0.691 -14.571 -20.545 1.00 51.62 95 ALA A O 1
ATOM 761 N N . VAL A 1 96 ? -0.827 -15.861 -21.581 1.00 52.50 96 VAL A N 1
ATOM 762 C CA . VAL A 1 96 ? -0.244 -15.726 -22.920 1.00 52.50 96 VAL A CA 1
ATOM 763 C C . VAL A 1 96 ? -0.651 -14.358 -23.456 1.00 52.50 96 VAL A C 1
ATOM 765 O O . VAL A 1 96 ? -1.830 -14.110 -23.707 1.00 52.50 96 VAL A O 1
ATOM 768 N N . ILE A 1 97 ? 0.321 -13.462 -23.618 1.00 55.62 97 ILE A N 1
ATOM 769 C CA . ILE A 1 97 ? 0.123 -12.237 -24.389 1.00 55.62 97 ILE A CA 1
ATOM 770 C C . ILE A 1 97 ? -0.059 -12.692 -25.836 1.00 55.62 97 ILE A C 1
ATOM 772 O O . ILE A 1 97 ? 0.888 -13.178 -26.453 1.00 55.62 97 ILE A O 1
ATOM 776 N N . TRP A 1 98 ? -1.276 -12.589 -26.367 1.00 52.25 98 TRP A N 1
ATOM 777 C CA . TRP A 1 98 ? -1.505 -12.778 -27.795 1.00 52.25 98 TRP A CA 1
ATOM 778 C C . TRP A 1 98 ? -0.749 -11.672 -28.532 1.00 52.25 98 TRP A C 1
ATOM 780 O O . TRP A 1 98 ? -1.181 -10.521 -28.546 1.00 52.25 98 TRP A O 1
ATOM 790 N N . GLN A 1 99 ? 0.414 -12.004 -29.091 1.00 51.19 99 GLN A N 1
ATOM 791 C CA . GLN A 1 99 ? 1.077 -11.131 -30.047 1.00 51.19 99 GLN A CA 1
ATOM 792 C C . GLN A 1 99 ? 0.301 -11.227 -31.356 1.00 51.19 99 GLN A C 1
ATOM 794 O O . GLN A 1 99 ? 0.239 -12.289 -31.975 1.00 51.19 99 GLN A O 1
ATOM 799 N N . THR A 1 100 ? -0.338 -10.127 -31.741 1.00 52.03 100 THR A N 1
ATOM 800 C CA . THR A 1 100 ? -0.884 -9.970 -33.086 1.00 52.03 100 THR A CA 1
ATOM 801 C C . THR A 1 100 ? 0.284 -10.048 -34.066 1.00 52.03 100 THR A C 1
ATOM 803 O O . THR A 1 100 ? 1.235 -9.276 -33.939 1.00 52.03 100 THR A O 1
ATOM 806 N N . ILE A 1 101 ? 0.228 -11.029 -34.968 1.00 49.09 101 ILE A N 1
ATOM 807 C CA . ILE A 1 101 ? 1.182 -11.227 -36.070 1.00 49.09 101 ILE A CA 1
ATOM 808 C C . ILE A 1 101 ? 0.982 -10.123 -37.108 1.00 49.09 101 ILE A C 1
ATOM 810 O O . ILE A 1 101 ? -0.200 -9.805 -37.381 1.00 49.09 101 ILE A O 1
#

Foldseek 3Di:
DDALVNLCVVVVHPPDDRVLLVVLLVVLQVVLCVQQVDGQDCVDPLSVVLSSLSSVLSCCVVPVLDDDDDDDDRDDNVNSVVSSCVSSVNDPVPDDDPDDD

pLDDT: mean 79.25, std 17.15, range [35.12, 95.62]